Protein AF-A0A168N6C9-F1 (afdb_monomer_lite)

pLDDT: mean 79.12, std 8.43, range [43.09, 87.81]

Secondary structure (DSSP, 8-state):
-PEE-TTS-EE--HHHHHHTT-SSGGGEEEEEETTEEEEEEHHHHHHHHHHHHHHS-HHHHHHHHHHHHHTT-

Foldseek 3Di:
DWDQDPVRDTDDDVVVCVVQVHPDPVQWDWDDDVPDIDIHGPVVVVVVLVVVLVVDDPVVVVVSVVVVVVVVD

Radius of gyration: 15.21 Å; chains: 1; bounding box: 36×25×37 Å

Sequence (73 aa):
MIAIDRNGCMILPPQALDLMGIKTADQLVMLGSPGELRLLTKEKAAKQLHEAIAKSSPTEAALARTLLSDLEK

Structure (mmCIF, N/CA/C/O backbone):
data_AF-A0A168N6C9-F1
#
_entry.id   AF-A0A168N6C9-F1
#
loop_
_atom_site.group_PDB
_atom_site.id
_atom_site.type_symbol
_atom_site.label_atom_id
_atom_site.label_alt_id
_atom_site.label_comp_id
_atom_site.label_asym_id
_atom_site.label_entity_id
_atom_site.label_seq_id
_atom_site.pdbx_PDB_ins_code
_atom_site.Cartn_x
_atom_site.Cartn_y
_atom_site.Cartn_z
_atom_site.occupancy
_atom_site.B_iso_or_equiv
_atom_site.auth_seq_id
_atom_site.auth_comp_id
_atom_site.auth_asym_id
_atom_site.auth_atom_id
_atom_site.pdbx_PDB_model_num
ATOM 1 N N . MET A 1 1 ? 19.790 -0.167 -13.507 1.00 51.12 1 MET A N 1
ATOM 2 C CA . MET A 1 1 ? 19.885 1.277 -13.210 1.00 51.12 1 MET A CA 1
ATOM 3 C C . MET A 1 1 ? 18.505 1.860 -13.442 1.00 51.12 1 MET A C 1
ATOM 5 O O . MET A 1 1 ? 17.966 1.646 -14.518 1.00 51.12 1 MET A O 1
ATOM 9 N N . ILE A 1 2 ? 17.902 2.467 -12.423 1.00 67.19 2 ILE A N 1
ATOM 10 C CA . ILE A 1 2 ? 16.596 3.118 -12.554 1.00 67.19 2 ILE A CA 1
ATOM 11 C C . ILE A 1 2 ? 16.880 4.562 -12.964 1.00 67.19 2 ILE A C 1
ATOM 13 O O . ILE A 1 2 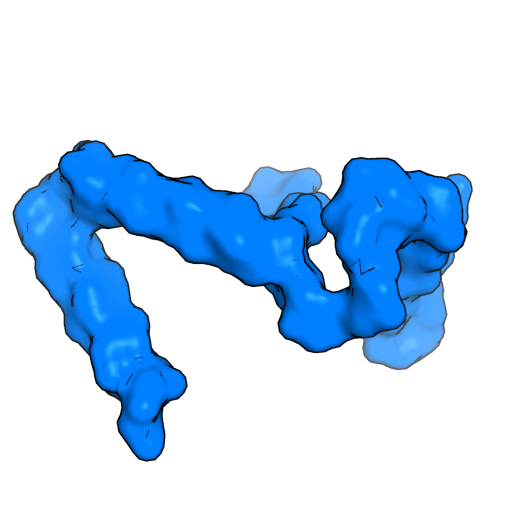? 17.590 5.266 -12.249 1.00 67.19 2 ILE A O 1
ATOM 17 N N . ALA A 1 3 ? 16.399 4.966 -14.136 1.00 76.06 3 ALA A N 1
ATOM 18 C CA . ALA A 1 3 ? 16.537 6.333 -14.619 1.00 76.06 3 ALA A CA 1
ATOM 19 C C . ALA A 1 3 ? 15.297 7.139 -14.220 1.00 76.06 3 ALA A C 1
ATOM 21 O O . ALA A 1 3 ? 14.170 6.655 -14.343 1.00 76.06 3 ALA A O 1
ATOM 22 N N . ILE A 1 4 ? 15.524 8.360 -13.741 1.00 80.81 4 ILE A N 1
ATOM 23 C CA . ILE A 1 4 ? 14.477 9.364 -13.553 1.00 80.81 4 ILE A CA 1
ATOM 24 C C . ILE A 1 4 ? 14.571 10.298 -14.755 1.00 80.81 4 ILE A C 1
ATOM 26 O O . ILE A 1 4 ? 15.652 10.808 -15.060 1.00 80.81 4 ILE A O 1
ATOM 30 N N . ASP A 1 5 ? 13.470 10.465 -15.478 1.00 82.06 5 ASP A N 1
ATOM 31 C CA . ASP A 1 5 ? 13.428 11.368 -16.620 1.00 82.06 5 ASP A CA 1
ATOM 32 C C . ASP A 1 5 ? 13.336 12.844 -16.179 1.00 82.06 5 ASP A C 1
ATOM 34 O O . ASP A 1 5 ? 13.267 13.179 -14.994 1.00 82.06 5 ASP A O 1
ATOM 38 N N . ARG A 1 6 ? 13.332 13.763 -17.150 1.00 83.19 6 ARG A N 1
ATOM 39 C CA . ARG A 1 6 ? 13.244 15.211 -16.884 1.00 83.19 6 ARG A CA 1
ATOM 40 C C . ARG A 1 6 ? 11.887 15.660 -16.333 1.00 83.19 6 ARG A C 1
ATOM 42 O O . ARG A 1 6 ? 11.786 16.785 -15.858 1.00 83.19 6 ARG A O 1
ATOM 49 N N . ASN A 1 7 ? 10.878 14.798 -16.389 1.00 84.06 7 ASN A N 1
ATOM 50 C CA . ASN A 1 7 ? 9.541 15.045 -15.862 1.00 84.06 7 ASN A CA 1
ATOM 51 C C . ASN A 1 7 ? 9.376 14.475 -14.444 1.00 84.06 7 ASN A C 1
ATOM 53 O O . ASN A 1 7 ? 8.292 14.553 -13.873 1.00 84.06 7 ASN A O 1
ATOM 57 N N . GLY A 1 8 ? 10.438 13.897 -13.868 1.00 79.31 8 GLY A N 1
ATOM 58 C CA . GLY A 1 8 ? 10.380 13.230 -12.572 1.00 79.31 8 GLY A CA 1
ATOM 59 C C . GLY A 1 8 ? 9.739 11.842 -12.628 1.00 79.31 8 GLY A C 1
ATOM 60 O O . GLY A 1 8 ? 9.445 11.267 -11.581 1.00 79.31 8 GLY A O 1
ATOM 61 N N . CYS A 1 9 ? 9.526 11.277 -13.820 1.00 79.94 9 CYS A N 1
ATOM 62 C CA . CYS A 1 9 ? 9.021 9.923 -13.979 1.00 79.94 9 CYS A CA 1
ATOM 63 C C . CYS A 1 9 ? 10.153 8.913 -13.790 1.00 79.94 9 CYS A C 1
ATOM 65 O O . CYS A 1 9 ? 11.218 8.993 -14.404 1.00 79.94 9 CYS A O 1
ATOM 67 N N . MET A 1 10 ? 9.897 7.924 -12.940 1.00 81.44 10 MET A N 1
ATOM 68 C CA . MET A 1 10 ? 10.803 6.810 -12.716 1.00 81.44 10 MET A CA 1
ATOM 69 C C . MET A 1 10 ? 10.512 5.704 -13.730 1.00 81.44 10 MET A C 1
ATOM 71 O O . MET A 1 10 ? 9.425 5.127 -13.728 1.00 81.44 10 MET A O 1
ATOM 75 N N . ILE A 1 11 ? 11.488 5.381 -14.578 1.00 79.31 11 ILE A N 1
ATOM 76 C CA . ILE A 1 11 ? 11.352 4.277 -15.530 1.00 79.31 11 ILE A CA 1
ATOM 77 C C . ILE A 1 11 ? 11.735 2.983 -14.815 1.00 79.31 11 ILE A C 1
ATOM 79 O O . ILE A 1 11 ? 12.913 2.700 -14.574 1.00 79.31 11 ILE A O 1
ATOM 83 N N . LEU A 1 12 ? 10.718 2.204 -14.450 1.00 78.00 12 LEU A N 1
ATOM 84 C CA . LEU A 1 12 ? 10.897 0.893 -13.836 1.00 78.00 12 LEU A CA 1
ATOM 85 C C . LEU A 1 12 ? 11.251 -0.148 -14.909 1.00 78.00 12 LEU A C 1
ATOM 87 O O . LEU A 1 12 ? 10.615 -0.177 -15.965 1.00 78.00 12 LEU A O 1
ATOM 91 N N . PRO A 1 13 ? 12.241 -1.025 -14.666 1.00 80.44 13 PRO A N 1
ATOM 92 C CA . PRO A 1 13 ? 12.544 -2.105 -15.591 1.00 80.44 13 PRO A CA 1
ATOM 93 C C . PRO A 1 13 ? 11.379 -3.112 -15.631 1.00 80.44 13 PRO A C 1
ATOM 95 O O . PRO A 1 13 ? 10.804 -3.412 -14.582 1.00 80.44 13 PRO A O 1
ATOM 98 N N . PRO A 1 14 ? 11.061 -3.694 -16.801 1.00 77.88 14 PRO A N 1
ATOM 99 C CA . PRO A 1 14 ? 9.924 -4.608 -16.957 1.00 77.88 14 PRO A CA 1
ATOM 100 C C . PRO A 1 14 ? 10.003 -5.824 -16.023 1.00 77.88 14 PRO A C 1
ATOM 102 O O . PRO A 1 14 ? 9.001 -6.226 -15.452 1.00 77.88 14 PRO A O 1
ATOM 105 N N . GLN A 1 15 ? 11.213 -6.310 -15.731 1.00 80.06 15 GLN A N 1
ATOM 106 C CA . GLN A 1 15 ? 11.449 -7.395 -14.768 1.00 80.06 15 GLN A CA 1
ATOM 107 C C . GLN A 1 15 ? 10.927 -7.073 -13.357 1.00 80.06 15 GLN A C 1
ATOM 109 O O . GLN A 1 15 ? 10.448 -7.960 -12.657 1.00 80.06 15 GLN A O 1
ATOM 114 N N . ALA A 1 16 ? 11.015 -5.810 -12.922 1.00 77.19 16 ALA A N 1
ATOM 115 C CA . ALA A 1 16 ? 10.496 -5.393 -11.622 1.00 77.19 16 ALA A CA 1
ATOM 116 C C . ALA A 1 16 ? 8.962 -5.323 -11.624 1.00 77.19 16 ALA A C 1
ATOM 118 O O . ALA A 1 16 ? 8.340 -5.645 -10.616 1.00 77.19 16 ALA A O 1
ATOM 119 N N . LEU A 1 17 ? 8.356 -4.941 -12.752 1.00 77.50 17 LEU A N 1
ATOM 120 C CA . LEU A 1 17 ? 6.901 -4.951 -12.920 1.00 77.50 17 LEU A CA 1
ATOM 121 C C . LEU A 1 17 ? 6.359 -6.386 -12.920 1.00 77.50 17 LEU A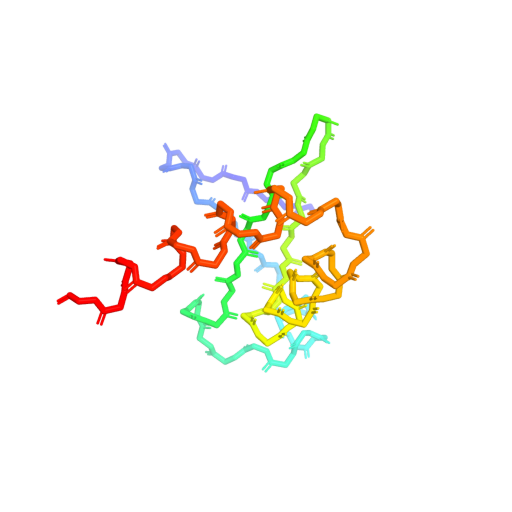 C 1
ATOM 123 O O . LEU A 1 17 ? 5.385 -6.659 -12.220 1.00 77.50 17 LEU A O 1
ATOM 127 N N . ASP A 1 18 ? 7.045 -7.305 -13.604 1.00 78.31 18 ASP A N 1
ATOM 128 C CA . ASP A 1 18 ? 6.690 -8.726 -13.659 1.00 78.31 18 ASP A CA 1
ATOM 129 C C . ASP A 1 18 ? 6.803 -9.401 -12.285 1.00 78.31 18 ASP A C 1
ATOM 131 O O . ASP A 1 18 ? 5.882 -10.099 -11.861 1.00 78.31 18 ASP A O 1
ATOM 135 N N . LEU A 1 19 ? 7.885 -9.139 -11.538 1.00 76.88 19 LEU A N 1
ATOM 136 C CA . LEU A 1 19 ? 8.061 -9.642 -10.166 1.00 76.88 19 LEU A CA 1
ATOM 137 C C . LEU A 1 19 ? 6.974 -9.147 -9.206 1.00 76.88 19 LEU A C 1
ATOM 139 O O . LEU A 1 19 ? 6.640 -9.833 -8.241 1.00 76.88 19 LEU A O 1
ATOM 143 N N . MET A 1 20 ? 6.435 -7.954 -9.453 1.00 72.25 20 MET A N 1
ATOM 144 C CA . MET A 1 20 ? 5.345 -7.389 -8.664 1.00 72.25 20 MET A CA 1
ATOM 145 C C . MET A 1 20 ? 3.953 -7.752 -9.214 1.00 72.25 20 MET A C 1
ATOM 147 O O . MET A 1 20 ? 2.956 -7.398 -8.587 1.00 72.25 20 MET A O 1
ATOM 151 N N . GLY A 1 21 ? 3.865 -8.451 -10.353 1.00 73.38 21 GLY A N 1
ATOM 152 C CA . GLY A 1 21 ? 2.601 -8.831 -10.995 1.00 73.38 21 GLY A CA 1
ATOM 153 C C . GLY A 1 21 ? 1.787 -7.649 -11.534 1.00 73.38 21 GLY A C 1
ATOM 154 O O . GLY A 1 21 ? 0.562 -7.733 -11.621 1.00 73.38 21 GLY A O 1
ATOM 155 N N . ILE A 1 22 ? 2.444 -6.534 -11.859 1.00 74.12 22 ILE A N 1
ATOM 156 C CA . ILE A 1 22 ? 1.792 -5.251 -12.144 1.00 74.12 22 ILE A CA 1
ATOM 157 C C . ILE A 1 22 ? 1.546 -5.109 -13.635 1.00 74.12 22 ILE A C 1
ATOM 159 O O . ILE A 1 22 ? 2.484 -5.059 -14.426 1.00 74.12 22 ILE A O 1
ATOM 163 N N . LYS A 1 23 ? 0.272 -4.999 -14.016 1.00 69.25 23 LYS A N 1
ATOM 164 C CA . LYS A 1 23 ? -0.134 -4.850 -15.422 1.00 69.25 23 LYS A CA 1
ATOM 165 C C . LYS A 1 23 ? -0.334 -3.391 -15.828 1.00 69.25 23 LYS A C 1
ATOM 167 O O . LYS A 1 23 ? -0.221 -3.066 -17.005 1.00 69.25 23 LYS A O 1
ATOM 172 N N . THR A 1 24 ? -0.620 -2.516 -14.865 1.00 67.81 24 THR A N 1
ATOM 173 C CA . THR A 1 24 ? -0.892 -1.089 -15.091 1.00 67.81 24 THR A CA 1
ATOM 174 C C . THR A 1 24 ? -0.310 -0.238 -13.965 1.00 67.81 24 THR A C 1
ATOM 176 O O . THR A 1 24 ? -0.360 -0.633 -12.800 1.00 67.81 24 THR A O 1
ATOM 179 N N . ALA A 1 25 ? 0.190 0.959 -14.292 1.00 68.25 25 ALA A N 1
ATOM 180 C CA . ALA A 1 25 ? 0.775 1.889 -13.317 1.00 68.25 25 ALA A CA 1
ATOM 181 C C . ALA A 1 25 ? -0.194 2.264 -12.176 1.00 68.25 25 ALA A C 1
ATOM 183 O O . ALA A 1 25 ? 0.238 2.451 -11.041 1.00 68.25 25 ALA A O 1
ATOM 184 N N . ASP A 1 26 ? -1.505 2.254 -12.437 1.00 69.75 26 ASP A N 1
ATOM 185 C CA . ASP A 1 26 ? -2.555 2.544 -11.451 1.00 69.75 26 ASP A CA 1
ATOM 186 C C . ASP A 1 26 ? -2.640 1.541 -10.291 1.00 69.75 26 ASP A C 1
ATOM 188 O O . ASP A 1 26 ? -3.415 1.742 -9.357 1.00 69.75 26 ASP A O 1
ATOM 192 N N . GLN A 1 27 ? -1.878 0.447 -10.323 1.00 75.69 27 GLN A N 1
ATOM 193 C CA . GLN A 1 27 ? -1.839 -0.555 -9.253 1.00 75.69 27 GLN A CA 1
ATOM 194 C C . GLN A 1 27 ? -0.730 -0.290 -8.224 1.00 75.69 27 GLN A C 1
ATOM 196 O O . GLN A 1 27 ? -0.609 -1.044 -7.256 1.00 75.69 27 GLN A O 1
ATOM 201 N N . LEU A 1 28 ? 0.062 0.769 -8.408 1.00 81.12 28 LEU A N 1
ATOM 202 C CA . LEU A 1 28 ? 1.194 1.116 -7.554 1.00 81.12 28 LEU A CA 1
ATOM 203 C C . LEU A 1 28 ? 0.869 2.241 -6.573 1.00 81.12 28 LEU A C 1
ATOM 205 O O . LEU A 1 28 ? 0.133 3.177 -6.873 1.00 81.12 28 LEU A O 1
ATOM 209 N N . VAL A 1 29 ? 1.482 2.152 -5.399 1.00 82.56 29 VAL A N 1
ATOM 210 C CA . VAL A 1 29 ? 1.544 3.203 -4.386 1.00 82.56 29 VAL A CA 1
ATOM 211 C C . VAL A 1 29 ? 3.009 3.432 -4.057 1.00 82.56 29 VAL A C 1
ATOM 213 O O . VAL A 1 29 ? 3.775 2.484 -3.866 1.00 82.56 29 VAL A O 1
ATOM 216 N N . MET A 1 30 ? 3.394 4.700 -3.984 1.00 84.44 30 MET A N 1
ATOM 217 C CA . MET A 1 30 ? 4.728 5.106 -3.575 1.00 84.44 30 MET A CA 1
ATOM 218 C C . MET A 1 30 ? 4.662 5.661 -2.155 1.00 84.44 30 MET A C 1
ATOM 220 O O . MET A 1 30 ? 3.949 6.627 -1.894 1.00 84.44 30 MET A O 1
ATOM 224 N N . LEU A 1 31 ? 5.400 5.041 -1.240 1.00 80.88 31 LEU A N 1
ATOM 225 C CA . LEU A 1 31 ? 5.557 5.510 0.130 1.00 80.88 31 LEU A CA 1
ATOM 226 C C . LEU A 1 31 ? 6.926 6.169 0.274 1.00 80.88 31 LEU A C 1
ATOM 228 O O . LEU A 1 31 ? 7.961 5.529 0.077 1.00 80.88 31 LEU A O 1
ATOM 232 N N . GLY A 1 32 ? 6.917 7.454 0.617 1.00 82.38 32 GLY A N 1
ATOM 233 C CA . GLY A 1 32 ? 8.117 8.184 1.003 1.00 82.38 32 GLY A CA 1
ATOM 234 C C . GLY A 1 32 ? 8.407 7.980 2.484 1.00 82.38 32 GLY A C 1
ATOM 235 O O . GLY A 1 32 ? 7.535 8.171 3.327 1.00 82.38 32 GLY A O 1
ATOM 236 N N . SER A 1 33 ? 9.632 7.591 2.811 1.00 80.19 33 SER A N 1
ATOM 237 C CA . SER A 1 33 ? 10.162 7.592 4.175 1.00 80.19 33 SER A CA 1
ATOM 238 C C . SER A 1 33 ? 11.520 8.301 4.180 1.00 80.19 33 SER A C 1
ATOM 240 O O . SER A 1 33 ? 12.139 8.446 3.123 1.00 80.19 33 SER A O 1
ATOM 242 N N . PRO A 1 34 ? 12.005 8.800 5.329 1.00 83.75 34 PRO A N 1
ATOM 243 C CA . PRO A 1 34 ? 13.296 9.480 5.377 1.00 83.75 34 PRO A CA 1
ATOM 244 C C . PRO A 1 34 ? 14.415 8.585 4.819 1.00 83.75 34 PRO A C 1
ATOM 246 O O . PRO A 1 34 ? 14.723 7.542 5.386 1.00 83.75 34 PRO A O 1
ATOM 249 N N . GLY A 1 35 ? 15.006 8.986 3.690 1.00 84.12 35 GLY A N 1
ATOM 250 C CA . GLY A 1 35 ? 16.098 8.258 3.033 1.00 84.12 35 GLY A CA 1
ATOM 251 C C . GLY A 1 35 ? 15.685 7.094 2.121 1.00 84.12 35 GLY A C 1
ATOM 252 O O . GLY A 1 35 ? 16.558 6.537 1.459 1.00 84.12 35 GLY A O 1
ATOM 253 N N . GLU A 1 36 ? 14.397 6.744 2.023 1.00 85.00 36 GLU A N 1
ATOM 254 C CA . GLU A 1 36 ? 13.932 5.679 1.125 1.00 85.00 36 GLU A CA 1
ATOM 255 C C . GLU A 1 36 ? 12.596 6.001 0.437 1.00 85.00 36 GLU A C 1
ATOM 257 O O . GLU A 1 36 ? 11.673 6.572 1.018 1.00 85.00 36 GLU A O 1
ATOM 262 N N . LEU A 1 37 ? 12.478 5.583 -0.823 1.00 82.94 37 LEU A N 1
ATOM 263 C CA . LEU A 1 37 ? 11.216 5.539 -1.557 1.00 82.94 37 LEU A CA 1
ATOM 264 C C . LEU A 1 37 ? 10.866 4.078 -1.801 1.00 82.94 37 LEU A C 1
ATOM 266 O O . LEU A 1 37 ? 11.625 3.341 -2.433 1.00 82.94 37 LEU A O 1
ATOM 270 N N . ARG A 1 38 ? 9.711 3.658 -1.290 1.00 84.12 38 ARG A N 1
ATOM 271 C CA . ARG A 1 38 ? 9.214 2.292 -1.431 1.00 84.12 38 ARG A CA 1
ATOM 272 C C . ARG A 1 38 ? 8.055 2.267 -2.408 1.00 84.12 38 ARG A C 1
ATOM 274 O O . ARG A 1 38 ? 7.046 2.931 -2.190 1.00 84.12 38 ARG A O 1
ATOM 281 N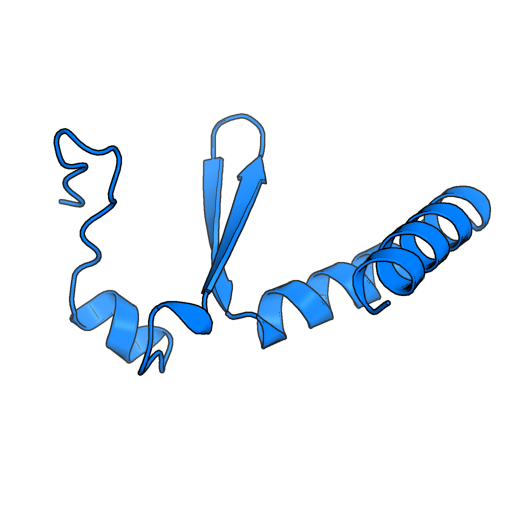 N . LEU A 1 39 ? 8.185 1.462 -3.457 1.00 85.00 39 LEU A N 1
ATOM 282 C CA . LEU A 1 39 ? 7.063 1.103 -4.317 1.00 85.00 39 LEU A CA 1
ATOM 283 C C . LEU A 1 39 ? 6.402 -0.172 -3.802 1.00 85.00 39 LEU A C 1
ATOM 285 O O . LEU A 1 39 ? 7.062 -1.175 -3.528 1.00 85.00 39 LEU A O 1
ATOM 289 N N . LEU A 1 40 ? 5.083 -0.118 -3.669 1.00 83.75 40 LEU A N 1
ATOM 290 C CA . LEU A 1 40 ? 4.239 -1.220 -3.232 1.00 83.75 40 LEU A CA 1
ATOM 291 C C . LEU A 1 40 ? 3.033 -1.316 -4.161 1.00 83.75 40 LEU A C 1
ATOM 293 O O . LEU A 1 40 ? 2.604 -0.323 -4.743 1.00 83.75 40 LEU A O 1
ATOM 297 N N . THR A 1 41 ? 2.441 -2.500 -4.268 1.00 84.50 41 THR A N 1
ATOM 298 C CA . THR A 1 41 ? 1.109 -2.622 -4.863 1.00 84.50 41 THR A CA 1
ATOM 299 C C . THR A 1 41 ? 0.068 -2.000 -3.931 1.00 84.50 41 THR A C 1
ATOM 301 O O . THR A 1 41 ? 0.246 -2.006 -2.709 1.00 84.50 41 THR A O 1
ATOM 304 N N . LYS A 1 42 ? -1.040 -1.500 -4.488 1.00 82.81 42 LYS A N 1
ATOM 305 C CA . LYS A 1 42 ? -2.174 -0.965 -3.713 1.00 82.81 42 LYS A CA 1
ATOM 306 C C . LYS A 1 42 ? -2.642 -1.935 -2.629 1.00 82.81 42 LYS A C 1
ATOM 308 O O . LYS A 1 42 ? -2.810 -1.530 -1.485 1.00 82.81 42 LYS A O 1
ATOM 313 N N . GLU A 1 43 ? -2.762 -3.218 -2.959 1.00 83.44 43 GLU A N 1
ATOM 314 C CA . GLU A 1 43 ? -3.163 -4.262 -2.008 1.00 83.44 43 GLU A CA 1
ATOM 315 C C . GLU A 1 43 ? -2.180 -4.397 -0.840 1.00 83.44 43 GLU A C 1
ATOM 317 O O . GLU A 1 43 ? -2.580 -4.437 0.326 1.00 83.44 43 GLU A O 1
ATOM 322 N N . LYS A 1 44 ? -0.873 -4.429 -1.133 1.00 84.38 44 LYS A N 1
ATOM 323 C CA . LYS A 1 44 ? 0.162 -4.558 -0.103 1.00 84.38 44 LYS A CA 1
ATOM 324 C C . LYS A 1 44 ? 0.245 -3.306 0.766 1.00 84.38 44 LYS A C 1
ATOM 326 O O . LYS A 1 44 ? 0.405 -3.429 1.979 1.00 84.38 44 LYS A O 1
ATOM 331 N N . ALA A 1 45 ? 0.111 -2.126 0.163 1.00 84.69 45 ALA A N 1
ATOM 332 C CA . ALA A 1 45 ? 0.070 -0.857 0.877 1.00 84.69 45 ALA A CA 1
ATOM 333 C C . ALA A 1 45 ? -1.152 -0.780 1.806 1.00 84.69 45 ALA A C 1
ATOM 335 O O . ALA A 1 45 ? -0.993 -0.472 2.985 1.00 84.69 45 ALA A O 1
ATOM 336 N N . ALA A 1 46 ? -2.341 -1.149 1.320 1.00 83.31 46 ALA A N 1
ATOM 337 C CA . ALA A 1 46 ? -3.558 -1.197 2.126 1.00 83.31 46 ALA A CA 1
ATOM 338 C C . ALA A 1 46 ? -3.409 -2.164 3.307 1.00 83.31 46 ALA A C 1
ATOM 340 O O . ALA A 1 46 ? -3.697 -1.804 4.447 1.00 83.31 46 ALA A O 1
ATOM 341 N N . LYS A 1 47 ? -2.877 -3.369 3.069 1.00 85.31 47 LYS A N 1
ATOM 342 C CA . LYS A 1 47 ? -2.633 -4.347 4.136 1.00 85.31 47 LYS A CA 1
ATOM 343 C C . LYS A 1 47 ? -1.682 -3.806 5.208 1.00 85.31 47 LYS A C 1
ATOM 345 O O . LYS A 1 47 ? -1.993 -3.898 6.392 1.00 85.31 47 LYS A O 1
ATOM 350 N N . GLN A 1 48 ? -0.554 -3.215 4.808 1.00 85.00 48 GLN A N 1
ATOM 351 C CA . GLN A 1 48 ? 0.397 -2.612 5.749 1.00 85.00 48 GLN A CA 1
ATOM 352 C C . GLN A 1 48 ? -0.222 -1.451 6.530 1.00 85.00 48 GLN A C 1
ATOM 354 O O . GLN A 1 48 ? 0.022 -1.325 7.727 1.00 85.00 48 GLN A O 1
ATOM 359 N N . LEU A 1 49 ? -1.049 -0.637 5.874 1.00 82.69 49 LEU A N 1
ATOM 360 C CA . LEU A 1 49 ? -1.753 0.464 6.515 1.00 82.69 49 LEU A CA 1
ATOM 361 C C . LEU A 1 49 ? -2.751 -0.045 7.562 1.00 82.69 49 LEU A C 1
ATOM 363 O O . LEU A 1 49 ? -2.737 0.427 8.695 1.00 82.69 49 LEU A O 1
ATOM 367 N N . HIS A 1 50 ? -3.564 -1.049 7.229 1.00 83.69 50 HIS A N 1
ATOM 368 C CA . HIS A 1 50 ? -4.492 -1.662 8.182 1.00 83.69 50 HIS A CA 1
ATOM 369 C C . HIS A 1 50 ? -3.767 -2.305 9.370 1.00 83.69 50 HIS A C 1
ATOM 371 O O . HIS A 1 50 ? -4.198 -2.135 10.510 1.00 83.69 50 HIS A O 1
ATOM 377 N N . GLU A 1 51 ? -2.656 -3.006 9.127 1.00 85.19 51 GLU A N 1
ATOM 378 C CA . GLU A 1 51 ? -1.831 -3.585 10.192 1.00 85.19 51 GLU A CA 1
ATOM 379 C C . GLU A 1 51 ? -1.201 -2.513 11.089 1.00 85.19 51 GLU A C 1
ATOM 381 O O . GLU A 1 51 ? -1.134 -2.704 12.304 1.00 85.19 51 GLU A O 1
ATOM 386 N N . ALA A 1 52 ? -0.758 -1.390 10.518 1.00 84.00 52 ALA A N 1
ATOM 387 C CA . ALA A 1 52 ? -0.234 -0.262 11.281 1.00 84.00 52 ALA A CA 1
ATOM 388 C C . ALA A 1 52 ? -1.330 0.358 12.155 1.00 84.00 52 ALA A C 1
ATOM 390 O O . ALA A 1 52 ? -1.152 0.456 13.364 1.00 84.00 52 ALA A O 1
ATOM 391 N N . ILE A 1 53 ? -2.499 0.652 11.576 1.00 84.69 53 ILE A N 1
ATOM 392 C CA . ILE A 1 53 ? -3.665 1.190 12.296 1.00 84.69 53 ILE A CA 1
ATOM 393 C C . ILE A 1 53 ? -4.083 0.267 13.446 1.00 84.69 53 ILE A C 1
ATOM 395 O O . ILE A 1 53 ? -4.438 0.747 14.518 1.00 84.69 53 ILE A O 1
ATOM 399 N N . ALA A 1 54 ? -4.043 -1.053 13.245 1.00 82.50 54 ALA A N 1
ATOM 400 C CA . ALA A 1 54 ? -4.391 -2.023 14.281 1.00 82.50 54 ALA A CA 1
ATOM 401 C C . ALA A 1 54 ? -3.393 -2.052 15.454 1.00 82.50 54 ALA A C 1
ATOM 403 O O . ALA A 1 54 ? -3.768 -2.448 16.556 1.00 82.50 54 ALA A O 1
ATOM 404 N N 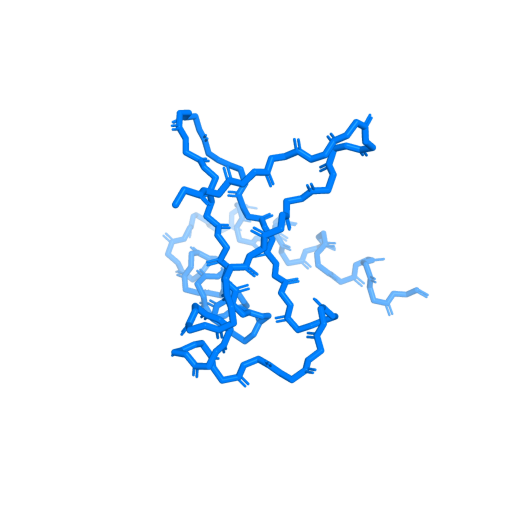. LYS A 1 55 ? -2.134 -1.660 15.224 1.00 86.06 55 LYS A N 1
ATOM 405 C CA . LYS A 1 55 ? -1.064 -1.617 16.237 1.00 86.06 55 LYS A CA 1
ATOM 406 C C . LYS A 1 55 ? -0.879 -0.231 16.867 1.00 86.06 55 LYS A C 1
ATOM 408 O O . LYS A 1 55 ? -0.177 -0.123 17.870 1.00 86.06 55 LYS A O 1
ATOM 413 N N . SER A 1 56 ? -1.465 0.808 16.279 1.00 84.56 56 SER A N 1
ATOM 414 C CA . SER A 1 56 ? -1.390 2.190 16.754 1.00 84.56 56 SER A CA 1
ATOM 415 C C . SER A 1 56 ? -2.231 2.435 18.007 1.00 84.56 56 SER A C 1
ATOM 417 O O . SER A 1 56 ? -3.116 1.656 18.364 1.00 84.56 56 SER A O 1
ATOM 419 N N . SER A 1 57 ? -1.973 3.566 18.668 1.00 87.81 57 SER A N 1
ATOM 420 C CA . SER A 1 57 ? -2.813 4.015 19.778 1.00 87.81 57 SER A CA 1
ATOM 421 C C . SER A 1 57 ? -4.254 4.297 19.310 1.00 87.81 57 SER A C 1
ATOM 423 O O . SER A 1 57 ? -4.472 4.612 18.135 1.00 87.81 57 SER A O 1
ATOM 425 N N . PRO A 1 58 ? -5.263 4.238 20.202 1.00 84.69 58 PRO A N 1
ATOM 426 C CA . PRO A 1 58 ? -6.662 4.463 19.828 1.00 84.69 58 PRO A CA 1
ATOM 427 C C . PRO A 1 58 ? -6.898 5.796 19.103 1.00 84.69 58 PRO A C 1
ATOM 429 O O . PRO A 1 58 ? -7.696 5.859 18.170 1.00 84.69 58 PRO A O 1
ATOM 432 N N . THR A 1 59 ? -6.177 6.849 19.496 1.00 86.50 59 THR A N 1
ATOM 433 C CA . THR A 1 59 ? -6.290 8.195 18.918 1.00 86.50 59 THR A CA 1
ATOM 434 C C . THR A 1 59 ? -5.721 8.263 17.502 1.00 86.50 59 THR A C 1
ATOM 436 O O . THR A 1 59 ? -6.356 8.813 16.605 1.00 86.50 59 THR A O 1
ATOM 439 N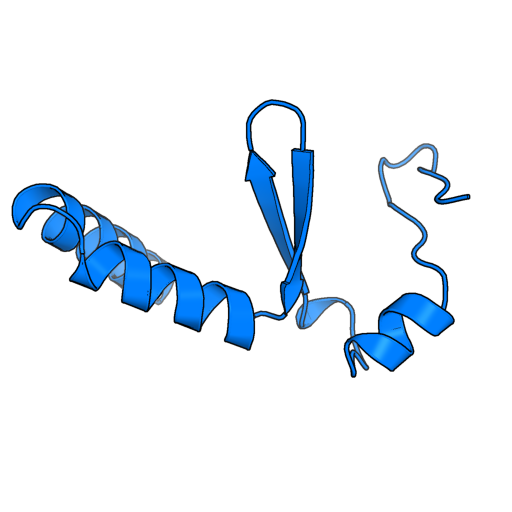 N . GLU A 1 60 ? -4.549 7.667 17.273 1.00 84.81 60 GLU A N 1
ATOM 440 C CA . GLU A 1 60 ? -3.924 7.597 15.946 1.00 84.81 60 GLU A CA 1
ATOM 441 C C . GLU A 1 60 ? -4.732 6.709 14.999 1.00 84.81 60 GLU A C 1
ATOM 443 O O . GLU A 1 60 ? -4.935 7.056 13.836 1.00 84.81 60 GLU A O 1
ATOM 448 N N . ALA A 1 61 ? -5.254 5.591 15.508 1.00 83.50 61 ALA A N 1
ATOM 449 C CA . ALA A 1 61 ? -6.120 4.708 14.745 1.00 83.50 61 ALA A CA 1
ATOM 450 C C . ALA A 1 61 ? -7.433 5.404 14.350 1.00 83.50 61 ALA A C 1
ATOM 452 O O . ALA A 1 61 ? -7.900 5.231 13.224 1.00 83.50 61 ALA A O 1
ATOM 453 N N . ALA A 1 62 ? -8.020 6.206 15.247 1.00 83.19 62 ALA A N 1
ATOM 454 C CA . ALA A 1 62 ? -9.207 7.003 14.951 1.00 83.19 62 ALA A CA 1
ATOM 455 C C . ALA A 1 62 ? -8.922 8.068 13.882 1.00 83.19 62 ALA A C 1
ATOM 457 O O . ALA A 1 62 ? -9.664 8.157 12.907 1.00 83.19 62 ALA A O 1
ATOM 458 N N . LEU A 1 63 ? -7.817 8.812 14.011 1.00 85.75 63 LEU A N 1
ATOM 459 C CA . LEU A 1 63 ? -7.403 9.811 13.023 1.00 85.75 63 LEU A CA 1
ATOM 460 C C . LEU A 1 63 ? -7.197 9.187 11.636 1.00 85.75 63 LEU A C 1
ATOM 462 O O . LEU A 1 63 ? -7.734 9.684 10.648 1.00 85.75 63 LEU A O 1
ATOM 466 N N . ALA A 1 64 ? -6.458 8.078 11.564 1.00 83.69 64 ALA A N 1
ATOM 467 C CA . ALA A 1 64 ? -6.187 7.385 10.310 1.00 83.69 64 ALA A CA 1
ATOM 468 C C . ALA A 1 64 ? -7.474 6.893 9.631 1.00 83.69 64 ALA A C 1
ATOM 470 O O . ALA A 1 64 ? -7.618 7.024 8.418 1.00 83.69 64 ALA A O 1
ATOM 471 N N . ARG A 1 65 ? -8.435 6.372 10.405 1.00 83.62 65 ARG A N 1
ATOM 472 C CA . ARG A 1 65 ? -9.738 5.937 9.877 1.00 83.62 65 ARG A CA 1
ATOM 473 C C . ARG A 1 65 ? -10.548 7.102 9.316 1.00 83.62 65 ARG A C 1
ATOM 475 O O . ARG A 1 65 ? -11.078 6.967 8.220 1.00 83.62 65 ARG A O 1
ATOM 482 N N . THR A 1 66 ? -10.597 8.234 10.020 1.00 84.38 66 THR A N 1
ATOM 483 C CA . THR A 1 66 ? -11.314 9.433 9.555 1.00 84.38 66 THR A CA 1
ATOM 484 C C . THR A 1 66 ? -10.732 9.964 8.245 1.00 84.38 66 THR A C 1
ATOM 486 O O . THR A 1 66 ? -11.474 10.225 7.301 1.00 84.38 66 THR A O 1
ATOM 489 N N . LEU A 1 67 ? -9.401 10.057 8.156 1.00 82.31 67 LEU A N 1
ATOM 490 C CA . LEU A 1 67 ? -8.714 10.524 6.948 1.00 82.31 67 LEU A CA 1
ATOM 491 C C . LEU A 1 67 ? -8.959 9.604 5.746 1.00 82.31 67 LEU A C 1
ATOM 493 O O . LEU A 1 67 ? -9.099 10.088 4.628 1.00 82.31 67 LEU A O 1
ATOM 497 N N . LEU A 1 68 ? -9.039 8.290 5.970 1.00 79.88 68 LEU A N 1
ATOM 498 C CA . LEU A 1 68 ? -9.350 7.331 4.911 1.00 79.88 68 LEU A CA 1
ATOM 499 C C . LEU A 1 68 ? -10.805 7.440 4.441 1.00 79.88 68 LEU A C 1
ATOM 501 O O . LEU A 1 68 ? -11.049 7.372 3.243 1.00 79.88 68 LEU A O 1
ATOM 505 N N . SER A 1 69 ? -11.759 7.658 5.351 1.00 76.88 69 SER A N 1
ATOM 506 C CA . SER A 1 69 ? -13.181 7.760 4.991 1.00 76.88 69 SER A CA 1
ATOM 507 C C . SER A 1 69 ? -13.556 9.023 4.205 1.00 76.88 69 SER A C 1
ATOM 509 O O . SER A 1 69 ? -14.509 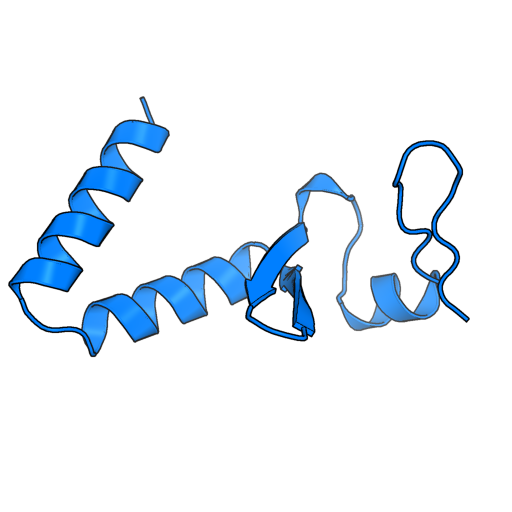8.990 3.431 1.00 76.88 69 SER A O 1
ATOM 511 N N . ASP A 1 70 ? -12.828 10.129 4.380 1.00 67.00 70 ASP A N 1
ATOM 512 C CA . ASP A 1 70 ? -13.075 11.373 3.633 1.00 67.00 70 ASP A CA 1
ATOM 513 C C . ASP A 1 70 ? -12.469 11.361 2.219 1.00 67.00 70 ASP A C 1
ATOM 515 O O . ASP A 1 70 ? -12.884 12.141 1.369 1.00 67.00 70 ASP A O 1
ATOM 519 N N . LEU A 1 71 ? -11.523 10.459 1.945 1.00 56.41 71 LEU A N 1
ATOM 520 C CA . LEU A 1 71 ? -10.915 10.261 0.623 1.00 56.41 71 LEU A CA 1
ATOM 521 C C . LEU A 1 71 ? -11.792 9.426 -0.333 1.00 56.41 71 LEU A C 1
ATOM 523 O O . LEU A 1 71 ? -11.499 9.374 -1.525 1.00 56.41 71 LEU A O 1
ATOM 527 N N . GLU A 1 72 ? -12.847 8.780 0.175 1.00 53.59 72 GLU A N 1
ATOM 528 C CA . GLU A 1 72 ? -13.785 7.940 -0.593 1.00 53.59 72 GLU A CA 1
ATOM 529 C C . GLU A 1 72 ? -15.114 8.649 -0.947 1.00 53.59 72 GLU A C 1
ATOM 531 O O . GLU A 1 72 ? -16.007 8.018 -1.518 1.00 53.59 72 GLU A O 1
ATOM 536 N N . LYS A 1 73 ? -15.260 9.941 -0.617 1.00 43.09 73 LYS A N 1
ATOM 537 C CA . LYS A 1 73 ? -16.403 10.792 -1.004 1.00 43.09 73 LYS A CA 1
ATOM 538 C C . LYS A 1 73 ? -16.081 11.668 -2.208 1.00 43.09 73 LYS A C 1
ATOM 540 O O . LYS A 1 73 ? -17.013 11.872 -3.017 1.00 43.09 73 LYS A O 1
#